Protein AF-A0A9C7UZB5-F1 (afdb_monomer_lite)

Sequence (103 aa):
MSWKDNLIKIEPYVAGEQPDKTDFIKLNANENPYPPAPGVIRAIEQFRGGSLKKYPDANAKPLADALAARFGLERGNVFLGNGSDDVLALCFRAFFNSDKPVI

Structure (mmCIF, N/CA/C/O backbone):
data_AF-A0A9C7UZB5-F1
#
_entry.id   AF-A0A9C7UZB5-F1
#
loop_
_atom_site.group_PDB
_atom_site.id
_atom_site.type_symbol
_atom_site.label_atom_id
_atom_site.label_alt_id
_atom_site.label_comp_id
_atom_site.label_asym_id
_atom_site.label_entity_id
_atom_site.label_seq_id
_atom_site.pdbx_PDB_ins_code
_atom_site.Cartn_x
_atom_site.Cartn_y
_atom_site.Cartn_z
_atom_site.occupancy
_atom_site.B_iso_or_equiv
_atom_site.auth_seq_id
_atom_site.auth_comp_id
_atom_site.auth_asym_id
_atom_site.auth_atom_id
_atom_site.pdbx_PDB_model_num
ATOM 1 N N . MET A 1 1 ? -18.741 -22.927 25.235 1.00 66.38 1 MET A N 1
ATOM 2 C CA . MET A 1 1 ? -18.502 -22.131 24.014 1.00 66.38 1 MET A CA 1
ATOM 3 C C . MET A 1 1 ? -17.254 -22.663 23.342 1.00 66.38 1 MET A C 1
ATOM 5 O O . MET A 1 1 ? -16.274 -22.922 24.033 1.00 66.38 1 MET A O 1
ATOM 9 N N . SER A 1 2 ? -17.312 -22.887 22.036 1.00 87.56 2 SER A N 1
ATOM 10 C CA . SER A 1 2 ? -16.153 -23.196 21.197 1.00 87.56 2 SER A CA 1
ATOM 11 C C . SER A 1 2 ? -15.479 -21.891 20.767 1.00 87.56 2 SER A C 1
ATOM 13 O O . SER A 1 2 ? -16.150 -20.874 20.631 1.00 87.56 2 SER A O 1
ATOM 15 N N . TRP A 1 3 ? -14.174 -21.895 20.482 1.00 86.75 3 TRP A N 1
ATOM 16 C CA . TRP A 1 3 ? -13.485 -20.717 19.923 1.00 86.75 3 TRP A CA 1
ATOM 17 C C . TRP A 1 3 ? -14.113 -20.242 18.600 1.00 86.75 3 TRP A C 1
ATOM 19 O O . TRP A 1 3 ? -14.043 -19.061 18.272 1.00 86.75 3 TRP A O 1
ATOM 29 N N . LYS A 1 4 ? -14.776 -21.153 17.871 1.00 83.12 4 LYS A N 1
ATOM 30 C CA . LYS A 1 4 ? -15.520 -20.851 16.641 1.00 83.12 4 LYS A CA 1
ATOM 31 C C . LYS A 1 4 ? -16.707 -19.915 16.873 1.00 83.12 4 LYS A C 1
ATOM 33 O O . LYS A 1 4 ? -17.082 -19.197 15.953 1.00 83.12 4 LYS A O 1
ATOM 38 N N . ASP A 1 5 ? -17.266 -19.898 18.084 1.00 84.69 5 ASP A N 1
ATOM 39 C CA . ASP A 1 5 ? -18.396 -19.031 18.439 1.00 84.69 5 ASP A CA 1
ATOM 40 C C . ASP A 1 5 ? -17.983 -17.547 18.489 1.00 84.69 5 ASP A C 1
ATOM 42 O O . ASP A 1 5 ? -18.837 -16.676 18.365 1.00 84.69 5 ASP A O 1
ATOM 46 N N . ASN A 1 6 ? -16.676 -17.266 18.602 1.00 80.31 6 ASN A N 1
ATOM 47 C CA . ASN A 1 6 ? -16.102 -15.917 18.611 1.00 80.31 6 ASN A CA 1
ATOM 48 C C . ASN A 1 6 ? -15.649 -15.434 17.222 1.00 80.31 6 ASN A C 1
ATOM 50 O O . ASN A 1 6 ? -15.141 -14.319 17.100 1.00 80.31 6 ASN A O 1
ATOM 54 N N . LEU A 1 7 ? -15.767 -16.264 16.179 1.00 82.88 7 LEU A N 1
ATOM 55 C CA . LEU A 1 7 ? -15.424 -15.844 14.824 1.00 82.88 7 LEU A CA 1
ATOM 56 C C . LEU A 1 7 ? -16.523 -14.951 14.253 1.00 82.88 7 LEU A C 1
ATOM 58 O O . LEU A 1 7 ? -17.715 -15.230 14.399 1.00 82.88 7 LEU A O 1
ATOM 62 N N . ILE A 1 8 ? -16.106 -13.912 13.532 1.00 78.56 8 ILE A N 1
ATOM 63 C CA . ILE A 1 8 ? -17.009 -13.106 12.715 1.00 78.56 8 ILE A CA 1
ATOM 64 C C . ILE A 1 8 ? -17.631 -14.027 11.654 1.00 78.56 8 ILE A C 1
ATOM 66 O O . ILE A 1 8 ? -16.921 -14.646 10.860 1.00 78.56 8 ILE A O 1
ATOM 70 N N . LYS A 1 9 ? -18.962 -14.135 11.660 1.00 84.12 9 LYS A N 1
ATOM 71 C CA . LYS A 1 9 ? -19.727 -14.934 10.695 1.00 84.12 9 LYS A CA 1
ATOM 72 C C . LYS A 1 9 ? -20.029 -14.075 9.471 1.00 84.12 9 LYS A C 1
ATOM 74 O O . LYS A 1 9 ? -21.035 -13.375 9.450 1.00 84.12 9 LYS A O 1
ATOM 79 N N . ILE A 1 10 ? -19.134 -14.108 8.489 1.00 86.69 10 ILE A N 1
ATOM 80 C CA . ILE A 1 10 ? -19.261 -13.376 7.223 1.00 86.69 10 ILE A CA 1
ATOM 81 C C . ILE A 1 10 ? -19.049 -14.312 6.041 1.00 86.69 10 ILE A C 1
ATOM 83 O O . ILE A 1 10 ? -18.348 -15.320 6.151 1.00 86.69 10 ILE A O 1
ATOM 87 N N . GLU A 1 11 ? -19.628 -13.944 4.906 1.00 90.19 11 GLU A N 1
ATOM 88 C CA . GLU A 1 11 ? -19.229 -14.502 3.621 1.00 90.19 11 GLU A CA 1
ATOM 89 C C . GLU A 1 11 ? -17.871 -13.898 3.230 1.00 90.19 11 GLU A C 1
ATOM 91 O O . GLU A 1 11 ? -17.729 -12.670 3.222 1.00 90.19 11 GLU A O 1
ATOM 96 N N . PRO A 1 12 ? -16.840 -14.721 2.967 1.00 90.62 12 PRO A N 1
ATOM 97 C CA . PRO A 1 12 ? -15.544 -14.215 2.541 1.00 90.62 12 PRO A CA 1
ATOM 98 C C . PRO A 1 12 ? -15.621 -13.476 1.206 1.00 90.62 12 PRO A C 1
ATOM 100 O O . PRO A 1 12 ? -16.431 -13.804 0.339 1.00 90.62 12 PRO A O 1
ATOM 103 N N . TYR A 1 13 ? -14.707 -12.525 1.015 1.00 92.12 13 TYR A N 1
ATOM 104 C CA . TYR A 1 13 ? -14.507 -11.890 -0.281 1.00 92.12 13 TYR A CA 1
ATOM 105 C C . TYR A 1 13 ? -14.176 -12.933 -1.361 1.00 92.12 13 TYR A C 1
ATOM 107 O O . TYR A 1 13 ? -13.305 -13.786 -1.170 1.00 92.12 13 TYR A O 1
ATOM 115 N N . VAL A 1 14 ? -14.848 -12.824 -2.507 1.00 93.88 14 VAL A N 1
ATOM 116 C CA . VAL A 1 14 ? -14.580 -13.622 -3.706 1.00 93.88 14 VAL A CA 1
ATOM 117 C C . VAL A 1 14 ? -13.860 -12.735 -4.716 1.00 93.88 14 VAL A C 1
ATOM 119 O O . VAL A 1 14 ? -14.422 -11.756 -5.206 1.00 93.88 14 VAL A O 1
ATOM 122 N N . ALA A 1 15 ? -12.605 -13.072 -5.017 1.00 93.00 15 ALA A N 1
ATOM 123 C CA . ALA A 1 15 ? -11.830 -12.369 -6.032 1.00 93.00 15 ALA A CA 1
ATOM 124 C C . ALA A 1 15 ? -12.443 -12.552 -7.430 1.00 93.00 15 ALA A C 1
ATOM 126 O O . ALA A 1 15 ? -13.033 -13.591 -7.732 1.00 93.00 15 ALA A O 1
ATOM 127 N N . GLY A 1 16 ? -12.270 -11.550 -8.294 1.00 90.69 16 GLY A N 1
ATOM 128 C CA . GLY A 1 16 ? -12.628 -11.671 -9.708 1.00 90.69 16 GLY A CA 1
ATOM 129 C C . GLY A 1 16 ? -11.801 -12.747 -10.421 1.00 90.69 16 GLY A C 1
ATOM 130 O O . GLY A 1 16 ? -10.696 -13.081 -9.992 1.00 90.69 16 GLY A O 1
ATOM 131 N N . GLU A 1 17 ? -12.327 -13.272 -11.528 1.00 89.62 17 GLU A N 1
ATOM 132 C CA . GLU A 1 17 ? -11.655 -14.297 -12.335 1.00 89.62 17 GLU A CA 1
ATOM 133 C C . GLU A 1 17 ? -10.259 -13.838 -12.791 1.00 89.62 17 GLU A C 1
ATOM 135 O O . GLU A 1 17 ? -10.091 -12.721 -13.282 1.00 89.62 17 GLU A O 1
ATOM 140 N N . GLN A 1 18 ? -9.260 -14.712 -12.652 1.00 88.50 18 GLN A N 1
ATOM 141 C CA . GLN A 1 18 ? -7.899 -14.520 -13.154 1.00 88.50 18 GLN A CA 1
ATOM 142 C C . GLN A 1 18 ? -7.513 -15.752 -13.986 1.00 88.50 18 GLN A C 1
ATOM 144 O O . GLN A 1 18 ? -7.371 -16.835 -13.414 1.00 88.50 18 GLN A O 1
ATOM 149 N N . PRO A 1 19 ? -7.373 -15.628 -15.319 1.00 86.31 19 PRO A N 1
ATOM 150 C CA . PRO A 1 19 ? -6.968 -16.746 -16.163 1.00 86.31 19 PRO A CA 1
ATOM 151 C C . PRO A 1 19 ? -5.570 -17.262 -15.798 1.00 86.31 19 PRO A C 1
ATOM 153 O O . PRO A 1 19 ? -4.628 -16.479 -15.705 1.00 86.31 19 PRO A O 1
ATOM 156 N N . ASP A 1 20 ? -5.407 -18.582 -15.685 1.00 86.94 20 ASP A N 1
ATOM 157 C CA . ASP A 1 20 ? -4.094 -19.237 -15.533 1.00 86.94 20 ASP A CA 1
ATOM 158 C C . ASP A 1 20 ? -3.407 -19.425 -16.900 1.00 86.94 20 ASP A C 1
ATOM 160 O O . ASP A 1 20 ? -3.105 -20.528 -17.357 1.00 86.94 20 ASP A O 1
ATOM 164 N N . LYS A 1 21 ? -3.283 -18.325 -17.643 1.00 90.44 21 LYS A N 1
ATOM 165 C CA . LYS A 1 21 ? -2.629 -18.247 -18.957 1.00 90.44 21 LYS A CA 1
ATOM 166 C C . LYS A 1 21 ? -1.851 -16.947 -19.015 1.00 90.44 21 LYS A C 1
ATOM 168 O O . LYS A 1 21 ? -2.218 -15.998 -18.349 1.00 90.44 21 LYS A O 1
ATOM 173 N N . THR A 1 22 ? -0.803 -16.871 -19.822 1.00 85.69 22 THR A N 1
ATOM 174 C CA . THR A 1 22 ? 0.001 -15.643 -19.962 1.00 85.69 22 THR A CA 1
ATOM 175 C C . THR A 1 22 ? -0.263 -14.894 -21.266 1.00 85.69 22 THR A C 1
ATOM 177 O O . THR A 1 22 ? 0.093 -13.726 -21.379 1.00 85.69 22 THR A O 1
ATOM 180 N N . ASP A 1 23 ? -0.916 -15.540 -22.233 1.00 90.56 23 ASP A N 1
ATOM 181 C CA . ASP A 1 23 ? -1.227 -14.972 -23.547 1.00 90.56 23 ASP A CA 1
ATOM 182 C C . ASP A 1 23 ? -2.615 -14.312 -23.557 1.00 90.56 23 ASP A C 1
ATOM 184 O O . ASP A 1 23 ? -3.578 -14.828 -24.126 1.00 90.56 23 ASP A O 1
ATOM 188 N N . PHE A 1 24 ? -2.751 -13.205 -22.823 1.00 91.56 24 PHE A N 1
ATOM 189 C CA . PHE A 1 24 ? -3.958 -12.379 -22.831 1.00 91.56 24 PHE A CA 1
ATOM 190 C C . PHE A 1 24 ? -3.659 -10.929 -22.434 1.00 91.56 24 PHE A C 1
ATOM 192 O O . PHE A 1 24 ? -2.681 -10.635 -21.748 1.00 91.56 24 PHE A O 1
ATOM 199 N N . ILE A 1 25 ? -4.533 -10.006 -22.842 1.00 93.56 25 ILE A N 1
ATOM 200 C CA . ILE A 1 25 ? -4.468 -8.607 -22.408 1.00 93.56 25 ILE A CA 1
ATOM 201 C C . ILE A 1 25 ? -5.206 -8.487 -21.069 1.00 93.56 25 ILE A C 1
ATOM 203 O O . ILE A 1 25 ? -6.434 -8.575 -21.015 1.00 93.56 25 ILE A O 1
ATOM 207 N N . LYS A 1 26 ? -4.459 -8.292 -19.980 1.00 93.25 26 LYS A N 1
ATOM 208 C CA . LYS A 1 26 ? -5.011 -8.170 -18.625 1.00 93.25 26 LYS A CA 1
ATOM 209 C C . LYS A 1 26 ? -5.528 -6.754 -18.356 1.00 93.25 26 LYS A C 1
ATOM 211 O O . LYS A 1 26 ? -4.752 -5.806 -18.365 1.00 93.25 26 LYS A O 1
ATOM 216 N N . LEU A 1 27 ? -6.831 -6.623 -18.083 1.00 94.06 27 LEU A N 1
ATOM 217 C CA . LEU A 1 27 ? -7.513 -5.333 -17.850 1.00 94.06 27 LEU A CA 1
ATOM 218 C C . LEU A 1 27 ? -8.508 -5.361 -16.669 1.00 94.06 27 LEU A C 1
ATOM 220 O O . LEU A 1 27 ? -9.352 -4.480 -16.554 1.00 94.06 27 LEU A O 1
ATOM 224 N N . ASN A 1 28 ? -8.452 -6.375 -15.801 1.00 92.94 28 ASN A N 1
ATOM 225 C CA . ASN A 1 28 ? -9.489 -6.648 -14.793 1.00 92.94 28 ASN A CA 1
ATOM 226 C C . ASN A 1 28 ? -9.129 -6.250 -13.347 1.00 92.94 28 ASN A C 1
ATOM 228 O O . ASN A 1 28 ? -10.002 -6.273 -12.487 1.00 92.94 28 ASN A O 1
ATOM 232 N N . ALA A 1 29 ? -7.868 -5.909 -13.065 1.00 93.06 29 ALA A N 1
ATOM 233 C CA . ALA A 1 29 ? -7.379 -5.621 -11.708 1.00 93.06 29 ALA A CA 1
ATOM 234 C C . ALA A 1 29 ? -6.916 -4.163 -11.508 1.00 93.06 29 ALA A C 1
ATOM 236 O O . ALA A 1 29 ? -6.292 -3.854 -10.498 1.00 93.06 29 ALA A O 1
ATOM 237 N N . ASN A 1 30 ? -7.205 -3.268 -12.464 1.00 95.81 30 ASN A N 1
ATOM 238 C CA . ASN A 1 30 ? -6.808 -1.849 -12.437 1.00 95.81 30 ASN A CA 1
ATOM 239 C C . ASN A 1 30 ? -5.294 -1.607 -12.262 1.00 95.81 30 ASN A C 1
ATOM 241 O O . ASN A 1 30 ? -4.873 -0.571 -11.746 1.00 95.81 30 ASN A O 1
ATOM 245 N N . GLU A 1 31 ? -4.463 -2.560 -12.681 1.00 95.94 31 GLU A N 1
ATOM 246 C CA . GLU A 1 31 ? -3.009 -2.424 -12.641 1.00 95.94 31 GLU A CA 1
ATOM 247 C C . GLU A 1 31 ? -2.527 -1.377 -13.650 1.00 95.94 31 GLU A C 1
ATOM 249 O O . GLU A 1 31 ? -3.129 -1.160 -14.704 1.00 95.94 31 GLU A O 1
ATOM 254 N N . ASN A 1 32 ? -1.411 -0.722 -13.332 1.00 97.00 32 ASN A N 1
ATOM 255 C CA . ASN A 1 32 ? -0.800 0.227 -14.251 1.00 97.00 32 ASN A CA 1
ATOM 256 C C . ASN A 1 32 ? -0.107 -0.531 -15.404 1.00 97.00 32 ASN A C 1
ATOM 258 O O . ASN A 1 32 ? 0.689 -1.428 -15.120 1.00 97.00 32 ASN A O 1
ATOM 262 N N . PRO A 1 33 ? -0.352 -0.179 -16.683 1.00 96.69 33 PRO A N 1
ATOM 263 C CA . PRO A 1 33 ? 0.286 -0.854 -17.816 1.00 96.69 33 PRO A CA 1
ATOM 264 C C . PRO A 1 33 ? 1.770 -0.489 -17.987 1.00 96.69 33 PRO A C 1
ATOM 266 O O . PRO A 1 33 ? 2.488 -1.157 -18.730 1.00 96.69 33 PRO A O 1
ATOM 269 N N . TYR A 1 34 ? 2.238 0.584 -17.345 1.00 97.38 34 TYR A N 1
ATOM 270 C CA . TYR A 1 34 ? 3.620 1.042 -17.414 1.00 97.38 34 TYR A CA 1
ATOM 271 C C . TYR A 1 34 ? 4.469 0.446 -16.285 1.00 97.38 34 TYR A C 1
ATOM 273 O O . TYR A 1 34 ? 3.963 0.184 -15.190 1.00 97.38 34 TYR A O 1
ATOM 281 N N . PRO A 1 35 ? 5.787 0.285 -16.505 1.00 96.94 35 PRO A N 1
ATOM 282 C CA . PRO A 1 35 ? 6.691 -0.116 -15.438 1.00 96.94 35 PRO A CA 1
ATOM 283 C C . PRO A 1 35 ? 6.726 0.930 -14.307 1.00 96.94 35 PRO A C 1
ATOM 285 O O . PRO A 1 35 ? 6.430 2.110 -14.535 1.00 96.94 35 PRO A O 1
ATOM 288 N N . PRO A 1 36 ? 7.150 0.537 -13.091 1.00 97.44 36 PRO A N 1
ATOM 289 C CA . PRO A 1 36 ? 7.388 1.477 -12.002 1.00 97.44 36 PRO A CA 1
ATOM 290 C C . PRO A 1 36 ? 8.354 2.596 -12.407 1.00 97.44 36 PRO A C 1
ATOM 292 O O . PRO A 1 36 ? 9.198 2.433 -13.291 1.00 97.44 36 PRO A O 1
ATOM 295 N N . ALA A 1 37 ? 8.286 3.728 -11.704 1.00 97.81 37 ALA A N 1
ATOM 296 C CA . ALA A 1 37 ? 9.200 4.838 -11.949 1.00 97.81 37 ALA A CA 1
ATOM 297 C C . ALA A 1 37 ? 10.676 4.372 -11.877 1.00 97.81 37 ALA A C 1
ATOM 299 O O . ALA A 1 37 ? 11.022 3.613 -10.968 1.00 97.81 37 ALA A O 1
ATOM 300 N N . PRO A 1 38 ? 11.586 4.871 -12.740 1.00 97.94 38 PRO A N 1
ATOM 301 C CA . PRO A 1 38 ? 12.980 4.409 -12.779 1.00 97.94 38 PRO A CA 1
ATOM 302 C C . PRO A 1 38 ? 13.721 4.483 -11.434 1.00 97.94 38 PRO A C 1
ATOM 304 O O . PRO A 1 38 ? 14.627 3.697 -11.175 1.00 97.94 38 PRO A O 1
ATOM 307 N N . GLY A 1 39 ? 13.345 5.425 -10.559 1.00 97.94 39 GLY A N 1
ATOM 308 C CA . GLY A 1 39 ? 13.896 5.526 -9.204 1.00 97.94 39 GLY A CA 1
ATOM 309 C C . GLY A 1 39 ? 13.531 4.350 -8.292 1.00 97.94 39 GLY A C 1
ATOM 310 O O . GLY A 1 39 ? 14.348 3.971 -7.461 1.00 97.94 39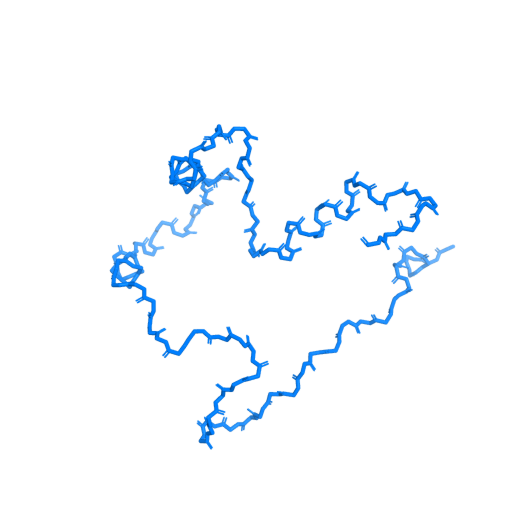 GLY A O 1
ATOM 311 N N . VAL A 1 40 ? 12.352 3.748 -8.477 1.00 97.44 40 VAL A N 1
ATOM 312 C CA . VAL A 1 40 ? 11.912 2.555 -7.736 1.00 97.44 40 VAL A CA 1
ATOM 313 C C . VAL A 1 40 ? 12.748 1.349 -8.147 1.00 97.44 40 VAL A C 1
ATOM 315 O O . VAL A 1 40 ? 13.274 0.658 -7.281 1.00 97.44 40 VAL A O 1
ATOM 318 N N . ILE A 1 41 ? 12.942 1.149 -9.456 1.00 97.44 41 ILE A N 1
ATOM 319 C CA . ILE A 1 41 ? 13.778 0.062 -9.986 1.00 97.44 41 ILE A CA 1
ATOM 320 C C . ILE A 1 41 ? 15.200 0.160 -9.426 1.00 97.44 41 ILE A C 1
ATOM 322 O O . ILE A 1 41 ? 15.685 -0.792 -8.820 1.00 97.44 41 ILE A O 1
ATOM 326 N N . ARG A 1 42 ? 15.821 1.347 -9.495 1.00 97.81 42 ARG A N 1
ATOM 327 C CA . ARG A 1 42 ? 17.158 1.568 -8.919 1.00 97.81 42 ARG A CA 1
ATOM 328 C C . ARG A 1 42 ? 17.215 1.293 -7.416 1.00 97.81 42 ARG A C 1
ATOM 330 O O . ARG A 1 42 ? 18.191 0.718 -6.950 1.00 97.81 42 ARG A O 1
ATOM 337 N N . ALA A 1 43 ? 16.201 1.702 -6.651 1.00 95.94 43 ALA A N 1
ATOM 338 C CA . ALA A 1 43 ? 16.166 1.467 -5.207 1.00 95.94 43 ALA A CA 1
ATOM 339 C C . ALA A 1 43 ? 16.094 -0.030 -4.866 1.00 95.94 43 ALA A C 1
ATOM 341 O O . ALA A 1 43 ? 16.742 -0.466 -3.915 1.00 95.94 43 ALA A O 1
ATOM 342 N N . ILE A 1 44 ? 15.347 -0.810 -5.655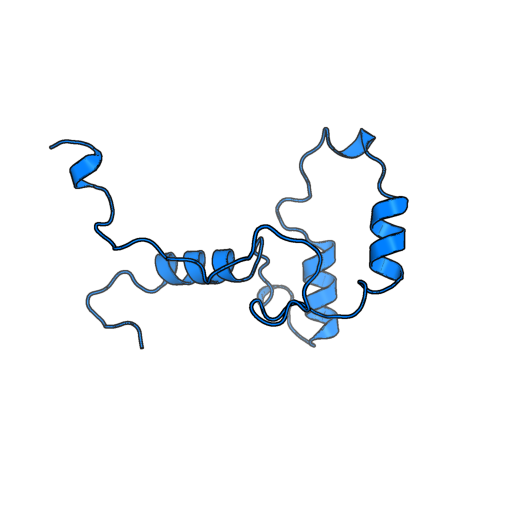 1.00 95.88 44 ILE A N 1
ATOM 343 C CA . ILE A 1 44 ? 15.265 -2.269 -5.524 1.00 95.88 44 ILE A CA 1
ATOM 344 C C . ILE A 1 44 ? 16.609 -2.914 -5.887 1.00 95.88 44 ILE A C 1
ATOM 346 O O . ILE A 1 44 ? 17.122 -3.720 -5.117 1.00 95.88 44 ILE A O 1
ATOM 350 N N . GLU A 1 45 ? 17.220 -2.534 -7.011 1.00 95.88 45 GLU A N 1
ATOM 351 C CA . GLU A 1 45 ? 18.507 -3.088 -7.465 1.00 95.88 45 GLU A CA 1
ATOM 352 C C . GLU A 1 45 ? 19.663 -2.784 -6.503 1.00 95.88 45 GLU A C 1
ATOM 354 O O . GLU A 1 45 ? 20.552 -3.608 -6.295 1.00 95.88 45 GLU A O 1
ATOM 359 N N . GLN A 1 46 ? 19.654 -1.601 -5.886 1.00 95.94 46 GLN A N 1
ATOM 360 C CA . GLN A 1 46 ? 20.670 -1.177 -4.919 1.00 95.94 46 GLN A CA 1
ATOM 361 C C . GLN A 1 46 ? 20.407 -1.704 -3.501 1.00 95.94 46 GLN A C 1
ATOM 363 O O . GLN A 1 46 ? 21.214 -1.475 -2.590 1.00 95.94 46 GLN A O 1
ATOM 368 N N . PHE A 1 47 ? 19.286 -2.395 -3.283 1.00 94.12 47 PHE A N 1
ATOM 369 C CA . PHE A 1 47 ? 18.906 -2.869 -1.965 1.00 94.12 47 PHE A CA 1
ATOM 370 C C . PHE A 1 47 ? 19.889 -3.931 -1.451 1.00 94.12 47 PHE A C 1
ATOM 372 O O . PHE A 1 47 ? 20.093 -4.996 -2.034 1.00 94.12 47 PHE A O 1
ATOM 379 N N . ARG A 1 48 ? 20.509 -3.657 -0.300 1.00 90.19 48 ARG A N 1
ATOM 380 C CA . ARG A 1 48 ? 21.517 -4.542 0.295 1.00 90.19 48 ARG A CA 1
ATOM 381 C C . ARG A 1 48 ? 20.843 -5.649 1.100 1.00 90.19 48 ARG A C 1
ATOM 383 O O . ARG A 1 48 ? 20.613 -5.464 2.288 1.00 90.19 48 ARG A O 1
ATOM 390 N N . GLY A 1 49 ? 20.630 -6.822 0.502 1.00 91.00 49 GLY A N 1
ATOM 391 C CA . GLY A 1 49 ? 19.941 -7.955 1.146 1.00 91.00 49 GLY A CA 1
ATOM 392 C C . GLY A 1 49 ? 20.446 -8.342 2.549 1.00 91.00 49 GLY A C 1
ATOM 393 O O . GLY A 1 49 ? 19.666 -8.778 3.388 1.00 91.00 49 GLY A O 1
ATOM 394 N N . GLY A 1 50 ? 21.722 -8.095 2.877 1.00 93.44 50 GLY A N 1
ATOM 395 C CA . GLY A 1 50 ? 22.262 -8.309 4.229 1.00 93.44 50 GLY A CA 1
ATOM 396 C C . GLY A 1 50 ? 21.617 -7.461 5.343 1.00 93.44 50 GLY A C 1
ATOM 397 O O . GLY A 1 50 ? 21.833 -7.757 6.522 1.00 93.44 50 GLY A O 1
ATOM 398 N N . SER A 1 51 ? 20.846 -6.418 5.009 1.00 90.88 51 SER A N 1
ATOM 399 C CA . SER A 1 51 ? 20.060 -5.623 5.962 1.00 90.88 51 SER A CA 1
ATOM 400 C C . SER A 1 51 ? 18.755 -6.304 6.390 1.00 90.88 51 SER A C 1
ATOM 402 O O . SER A 1 51 ? 18.263 -5.982 7.467 1.00 90.88 51 SER A O 1
ATOM 404 N N . LEU A 1 52 ? 18.248 -7.286 5.628 1.00 95.75 52 LEU A N 1
ATOM 405 C CA . LEU A 1 52 ? 16.968 -7.973 5.881 1.00 95.75 52 LEU A CA 1
ATOM 406 C C . LEU A 1 52 ? 16.916 -8.735 7.210 1.00 95.75 52 LEU A C 1
ATOM 408 O O . LEU A 1 52 ? 15.842 -9.059 7.697 1.00 95.75 52 LEU A O 1
ATOM 412 N N . LYS A 1 53 ? 18.071 -8.990 7.833 1.00 96.00 53 LYS A N 1
ATOM 413 C CA . LYS A 1 53 ? 18.152 -9.545 9.194 1.00 96.00 53 LYS A CA 1
ATOM 414 C C . LYS A 1 53 ? 17.669 -8.581 10.285 1.00 96.00 53 LYS A C 1
ATOM 416 O O . LYS A 1 53 ? 17.627 -8.960 11.450 1.00 96.00 53 LYS A O 1
ATOM 421 N N . LYS A 1 54 ? 17.401 -7.319 9.940 1.00 94.06 54 LYS A N 1
ATOM 422 C CA . LYS A 1 54 ? 16.891 -6.294 10.850 1.00 94.06 54 LYS A CA 1
ATOM 423 C C . LYS A 1 54 ? 15.451 -5.963 10.482 1.00 94.06 54 LYS A C 1
ATOM 425 O O . LYS A 1 54 ? 15.121 -5.879 9.303 1.00 94.06 54 LYS A O 1
ATOM 430 N N . TYR A 1 55 ? 14.631 -5.702 11.497 1.00 95.06 55 TYR A N 1
ATOM 431 C CA . TYR A 1 55 ? 13.324 -5.091 11.283 1.00 95.06 55 TYR A CA 1
ATOM 432 C C . TYR A 1 55 ? 13.470 -3.716 10.609 1.00 95.06 55 TYR A C 1
ATOM 434 O O . TYR A 1 55 ? 14.466 -3.021 10.854 1.00 95.06 55 TYR A O 1
ATOM 442 N N . PRO A 1 56 ? 12.498 -3.314 9.770 1.00 92.44 56 PRO A N 1
ATOM 443 C CA . PRO A 1 56 ? 12.438 -1.954 9.253 1.00 92.44 56 PRO A CA 1
ATOM 444 C C . PRO A 1 56 ? 12.146 -0.958 10.385 1.00 92.44 56 PRO A C 1
ATOM 446 O O . PRO A 1 56 ? 11.817 -1.339 11.510 1.00 92.44 56 PRO A O 1
ATOM 449 N N . ASP A 1 57 ? 12.242 0.337 10.082 1.00 93.06 57 ASP A N 1
ATOM 450 C CA . ASP A 1 57 ? 11.693 1.368 10.964 1.00 93.06 57 ASP A CA 1
ATOM 451 C C . ASP A 1 57 ? 10.189 1.122 11.153 1.00 93.06 57 ASP A C 1
ATOM 453 O O . ASP A 1 57 ? 9.425 1.180 10.189 1.00 93.06 57 ASP A O 1
ATOM 457 N N . ALA A 1 58 ? 9.778 0.871 12.397 1.00 91.50 58 ALA A N 1
ATOM 458 C CA . ALA A 1 58 ? 8.398 0.564 12.760 1.00 91.50 58 ALA A CA 1
ATOM 459 C C . ALA A 1 58 ? 7.403 1.668 12.363 1.00 91.50 58 ALA A C 1
ATOM 461 O O . ALA A 1 58 ? 6.225 1.384 12.173 1.00 91.50 58 ALA A O 1
ATOM 462 N N . ASN A 1 59 ? 7.869 2.912 12.215 1.00 89.88 59 ASN A N 1
ATOM 463 C CA . ASN A 1 59 ? 7.033 4.050 11.834 1.00 89.88 59 ASN A CA 1
ATOM 464 C C . ASN A 1 59 ? 7.204 4.469 10.368 1.00 89.88 59 ASN A C 1
ATOM 466 O O . ASN A 1 59 ? 6.582 5.449 9.951 1.00 89.88 59 ASN A O 1
ATOM 470 N N . ALA A 1 60 ? 8.087 3.793 9.617 1.00 95.12 60 ALA A N 1
ATOM 471 C CA . ALA A 1 60 ? 8.464 4.135 8.245 1.00 95.12 60 ALA A CA 1
ATOM 472 C C . ALA A 1 60 ? 8.651 5.656 8.046 1.00 95.12 60 ALA A C 1
ATOM 474 O O . ALA A 1 60 ? 8.174 6.257 7.077 1.00 95.12 60 ALA A O 1
ATOM 475 N N . LYS A 1 61 ? 9.348 6.293 9.000 1.00 95.81 61 LYS A N 1
ATOM 476 C CA . LYS A 1 61 ? 9.433 7.751 9.134 1.00 95.81 61 LYS A CA 1
ATOM 477 C C . LYS A 1 61 ? 9.884 8.455 7.850 1.00 95.81 61 LYS A C 1
ATOM 479 O O . LYS A 1 61 ? 9.235 9.437 7.496 1.00 95.81 61 LYS A O 1
ATOM 484 N N . PRO A 1 62 ? 10.898 7.967 7.102 1.00 96.12 62 PRO A N 1
ATOM 485 C CA . PRO A 1 62 ? 11.321 8.628 5.868 1.00 96.12 62 PRO A CA 1
ATOM 486 C C . PRO A 1 62 ? 10.204 8.753 4.822 1.00 96.12 62 PRO A C 1
ATOM 488 O O . PRO A 1 62 ? 10.092 9.788 4.170 1.00 96.12 62 PRO A O 1
ATOM 491 N N . LEU A 1 63 ? 9.358 7.726 4.676 1.00 97.12 63 LEU A N 1
ATOM 492 C CA . LEU A 1 63 ? 8.246 7.745 3.724 1.00 97.12 63 LEU A CA 1
ATOM 493 C C . LEU A 1 63 ? 7.140 8.697 4.190 1.00 97.12 63 LEU A C 1
ATOM 495 O O . LEU A 1 63 ? 6.635 9.492 3.401 1.00 97.12 63 LEU A O 1
ATOM 499 N N . ALA A 1 64 ? 6.788 8.645 5.473 1.00 97.38 64 ALA A N 1
ATOM 500 C CA . ALA A 1 64 ? 5.738 9.495 6.016 1.00 97.38 64 ALA A CA 1
ATOM 501 C C . ALA A 1 64 ? 6.113 10.988 5.985 1.00 97.38 64 ALA A C 1
ATOM 503 O O . ALA A 1 64 ? 5.279 11.814 5.619 1.00 97.38 64 ALA A O 1
ATOM 504 N N . ASP A 1 65 ? 7.368 11.328 6.297 1.00 97.88 65 ASP A N 1
ATOM 505 C CA . ASP A 1 65 ? 7.881 12.701 6.212 1.00 97.88 65 ASP A CA 1
ATOM 506 C C . ASP A 1 65 ? 7.844 13.207 4.751 1.00 97.88 65 ASP A C 1
ATOM 508 O O . ASP A 1 65 ? 7.406 14.328 4.485 1.00 97.88 65 ASP A O 1
ATOM 512 N N . ALA A 1 66 ? 8.232 12.364 3.783 1.00 98.00 66 ALA A N 1
ATOM 513 C CA . ALA A 1 66 ? 8.200 12.709 2.360 1.00 98.00 66 ALA A CA 1
ATOM 514 C C . ALA A 1 66 ? 6.772 12.913 1.821 1.00 98.00 66 ALA A C 1
ATOM 516 O O . ALA A 1 66 ? 6.535 13.830 1.032 1.00 98.00 66 ALA A O 1
ATOM 517 N N . LEU A 1 67 ? 5.814 12.084 2.246 1.00 98.12 67 LEU A N 1
ATOM 518 C CA . LEU A 1 67 ? 4.405 12.227 1.868 1.00 98.12 67 LEU A CA 1
ATOM 519 C C . LEU A 1 67 ? 3.787 13.489 2.474 1.00 98.12 67 LEU A C 1
ATOM 521 O O . LEU A 1 67 ? 3.116 14.228 1.755 1.00 98.12 67 LEU A O 1
ATOM 525 N N . ALA A 1 68 ? 4.060 13.775 3.751 1.00 98.44 68 ALA A N 1
ATOM 526 C CA . ALA A 1 68 ? 3.602 14.996 4.409 1.00 98.44 68 ALA A CA 1
ATOM 527 C C . ALA A 1 68 ? 4.065 16.243 3.638 1.00 98.44 68 ALA A C 1
ATOM 529 O O . ALA A 1 68 ? 3.246 17.078 3.258 1.00 98.44 68 ALA A O 1
ATOM 530 N N . ALA A 1 69 ? 5.356 16.311 3.296 1.00 98.56 69 ALA A N 1
ATOM 531 C CA . ALA A 1 69 ? 5.909 17.406 2.503 1.00 98.56 69 ALA A CA 1
ATOM 532 C C . ALA A 1 69 ? 5.291 17.493 1.096 1.00 98.56 69 ALA A C 1
ATOM 534 O O . ALA A 1 69 ? 4.943 18.581 0.642 1.00 98.56 69 ALA A O 1
ATOM 535 N N . ARG A 1 70 ? 5.122 16.355 0.406 1.00 98.25 70 ARG A N 1
ATOM 536 C CA . ARG A 1 70 ? 4.555 16.311 -0.951 1.00 98.25 70 ARG A CA 1
ATOM 537 C C . ARG A 1 70 ? 3.126 16.848 -1.014 1.00 98.25 70 ARG A C 1
ATOM 539 O O . ARG A 1 70 ? 2.772 17.470 -2.012 1.00 98.25 70 ARG A O 1
ATOM 546 N N . PHE A 1 71 ? 2.319 16.571 0.004 1.00 98.19 71 PHE A N 1
ATOM 547 C CA . PHE A 1 71 ? 0.907 16.951 0.043 1.00 98.19 71 PHE A CA 1
ATOM 548 C C . PHE A 1 71 ? 0.626 18.201 0.889 1.00 98.19 71 PHE A C 1
ATOM 550 O O . PHE A 1 71 ? -0.530 18.598 0.995 1.00 98.19 71 PHE A O 1
ATOM 557 N N . GLY A 1 72 ? 1.652 18.839 1.467 1.00 98.19 72 GLY A N 1
ATOM 558 C CA . GLY A 1 72 ? 1.485 20.025 2.314 1.00 98.19 72 GLY A CA 1
ATOM 559 C C . GLY A 1 72 ? 0.744 19.740 3.626 1.00 98.19 72 GLY A C 1
ATOM 560 O O . GLY A 1 72 ? -0.020 20.579 4.089 1.00 98.19 72 GLY A O 1
ATOM 561 N N . LEU A 1 73 ? 0.940 18.549 4.196 1.00 98.31 73 LEU A N 1
ATOM 562 C CA . LEU A 1 73 ? 0.301 18.095 5.432 1.00 98.31 73 LEU A CA 1
ATOM 563 C C . LEU A 1 73 ? 1.267 18.168 6.616 1.00 98.31 73 LEU A C 1
ATOM 565 O O . LEU A 1 73 ? 2.487 18.093 6.453 1.00 98.31 73 LEU A O 1
ATOM 569 N N . GLU A 1 74 ? 0.724 18.221 7.831 1.00 97.81 74 GLU A N 1
ATOM 570 C CA . GLU A 1 74 ? 1.528 17.989 9.026 1.00 97.81 74 GLU A CA 1
ATOM 571 C C . GLU A 1 74 ? 1.866 16.503 9.154 1.00 97.81 74 GLU A C 1
ATOM 573 O O . GLU A 1 74 ? 1.084 15.619 8.789 1.00 97.81 74 GLU A O 1
ATOM 578 N N . ARG A 1 75 ? 3.023 16.197 9.749 1.00 95.81 75 ARG A N 1
ATOM 579 C CA . ARG A 1 75 ? 3.448 14.805 9.950 1.00 95.81 75 ARG A CA 1
ATOM 580 C C . ARG A 1 75 ? 2.424 13.987 10.746 1.00 95.81 75 ARG A C 1
ATOM 582 O O . ARG A 1 75 ? 2.287 12.790 10.493 1.00 95.81 75 ARG A O 1
ATOM 589 N N . GLY A 1 76 ? 1.703 14.622 11.672 1.00 96.50 76 GLY A N 1
ATOM 590 C CA . GLY A 1 76 ? 0.640 13.997 12.463 1.00 96.50 76 GLY A CA 1
ATOM 591 C C . GLY A 1 76 ? -0.583 13.561 11.648 1.00 96.50 76 GLY A C 1
ATOM 592 O O . GLY A 1 76 ? -1.349 12.730 12.122 1.00 96.50 76 GLY A O 1
ATOM 593 N N . ASN A 1 77 ? -0.750 14.056 10.416 1.00 96.81 77 ASN A N 1
ATOM 594 C CA . ASN A 1 77 ? -1.840 13.655 9.523 1.00 96.81 77 ASN A CA 1
ATOM 595 C C . ASN A 1 77 ? -1.482 12.466 8.616 1.00 96.81 77 ASN A C 1
ATOM 597 O O . ASN A 1 77 ? -2.313 12.052 7.812 1.00 96.81 77 ASN A O 1
ATOM 601 N N . VAL A 1 78 ? -0.263 11.921 8.710 1.00 96.44 78 VAL A N 1
ATOM 602 C CA . VAL A 1 78 ? 0.199 10.831 7.840 1.00 96.44 78 VAL A CA 1
ATOM 603 C C . VAL A 1 78 ? 0.373 9.539 8.630 1.00 96.44 78 VAL A C 1
ATOM 605 O O . VAL A 1 78 ? 1.210 9.436 9.532 1.00 96.44 78 VAL A O 1
ATOM 608 N N . PHE A 1 79 ? -0.383 8.525 8.223 1.00 93.19 79 PHE A N 1
ATOM 609 C CA . PHE A 1 79 ? -0.284 7.147 8.689 1.00 93.19 79 PHE A CA 1
ATOM 610 C C . PHE A 1 79 ? -0.040 6.218 7.493 1.00 93.19 79 PHE A C 1
ATOM 612 O O . PHE A 1 79 ? -0.539 6.474 6.398 1.00 93.19 79 PHE A O 1
ATOM 619 N N . LEU A 1 80 ? 0.745 5.157 7.692 1.00 95.31 80 LEU A N 1
ATOM 620 C CA . LEU A 1 80 ? 1.130 4.209 6.645 1.00 95.31 80 LEU A CA 1
ATOM 621 C C . LEU A 1 80 ? 0.574 2.820 6.968 1.00 9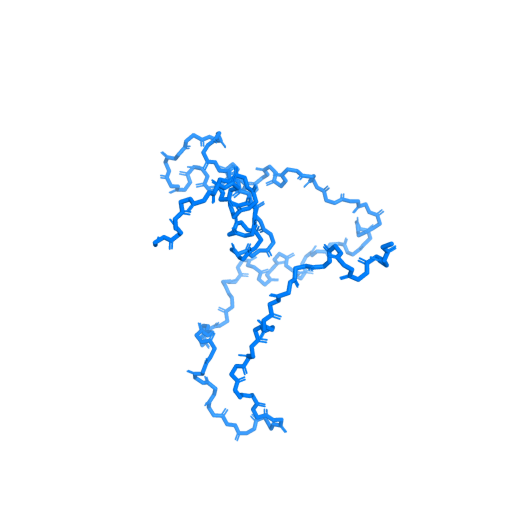5.31 80 LEU A C 1
ATOM 623 O O . LEU A 1 80 ? 0.794 2.316 8.066 1.00 95.31 80 LEU A O 1
ATOM 627 N N . GLY A 1 81 ? -0.103 2.204 5.999 1.00 94.69 81 GLY A N 1
ATOM 628 C CA . GLY A 1 81 ? -0.497 0.792 6.022 1.00 94.69 81 GLY A CA 1
ATOM 629 C C . GLY A 1 81 ? 0.228 -0.004 4.936 1.00 94.69 81 GLY A C 1
ATOM 630 O O . GLY A 1 81 ? 0.764 0.580 3.988 1.00 94.69 81 GLY A O 1
ATOM 631 N N . ASN A 1 82 ? 0.243 -1.333 5.051 1.00 95.50 82 ASN A N 1
ATOM 632 C CA . ASN A 1 82 ? 0.752 -2.209 3.998 1.00 95.50 82 ASN A CA 1
ATOM 633 C C . ASN A 1 82 ? -0.336 -2.418 2.929 1.00 95.50 82 ASN A C 1
ATOM 635 O O . ASN A 1 82 ? -0.986 -3.455 2.853 1.00 95.50 82 ASN A O 1
ATOM 639 N N . GLY A 1 83 ? -0.548 -1.378 2.123 1.00 95.25 83 GLY A N 1
ATOM 640 C CA . GLY A 1 83 ? -1.721 -1.250 1.258 1.00 95.25 83 GLY A CA 1
ATOM 641 C C . GLY A 1 83 ? -2.857 -0.492 1.951 1.00 95.25 83 GLY A C 1
ATOM 642 O O . GLY A 1 83 ? -2.892 -0.360 3.175 1.00 95.25 83 GLY A O 1
ATOM 643 N N . SER A 1 84 ? -3.781 0.063 1.165 1.00 96.25 84 SER A N 1
ATOM 644 C CA . SER A 1 84 ? -4.907 0.840 1.703 1.00 96.25 84 SER A CA 1
ATOM 645 C C . SER A 1 84 ? -5.907 -0.017 2.476 1.00 96.25 84 SER A C 1
ATOM 647 O O . SER A 1 84 ? -6.532 0.494 3.401 1.00 96.25 84 SER A O 1
ATOM 649 N N . ASP A 1 85 ? -6.026 -1.305 2.154 1.00 96.06 85 ASP A N 1
ATOM 650 C CA . ASP A 1 85 ? -6.940 -2.225 2.842 1.00 96.06 85 ASP A CA 1
ATOM 651 C C . ASP A 1 85 ? -6.578 -2.396 4.322 1.00 96.06 85 ASP A C 1
ATOM 653 O O . ASP A 1 85 ? -7.469 -2.438 5.167 1.00 96.06 85 ASP A O 1
ATOM 657 N N . ASP A 1 86 ? -5.287 -2.372 4.667 1.00 95.00 86 ASP A N 1
ATOM 658 C CA . ASP A 1 86 ? -4.833 -2.354 6.063 1.00 95.00 86 ASP A CA 1
ATOM 659 C C . ASP A 1 86 ? -5.320 -1.101 6.804 1.00 95.00 86 ASP A C 1
ATOM 661 O O . ASP A 1 86 ? -5.736 -1.166 7.965 1.00 95.00 86 ASP A O 1
ATOM 665 N N . VAL A 1 87 ? -5.290 0.053 6.129 1.00 95.00 87 VAL A N 1
ATOM 666 C CA . VAL A 1 87 ? -5.780 1.320 6.686 1.00 95.00 87 VAL A CA 1
ATOM 667 C C . VAL A 1 87 ? -7.298 1.266 6.852 1.00 95.00 87 VAL A C 1
ATOM 669 O O . VAL A 1 87 ? -7.805 1.647 7.906 1.00 95.00 87 VAL A O 1
ATOM 672 N N . LEU A 1 88 ? -8.025 0.741 5.860 1.00 94.38 88 LEU A N 1
ATOM 673 C CA . LEU A 1 88 ? -9.474 0.546 5.937 1.00 94.38 88 LEU A CA 1
ATOM 674 C C . LEU A 1 88 ? -9.850 -0.396 7.084 1.00 94.38 88 LEU A C 1
ATOM 676 O O . LEU A 1 88 ? -10.743 -0.072 7.864 1.00 94.38 88 LEU A O 1
ATOM 680 N N . ALA A 1 89 ? -9.139 -1.512 7.249 1.00 92.69 89 ALA A N 1
ATOM 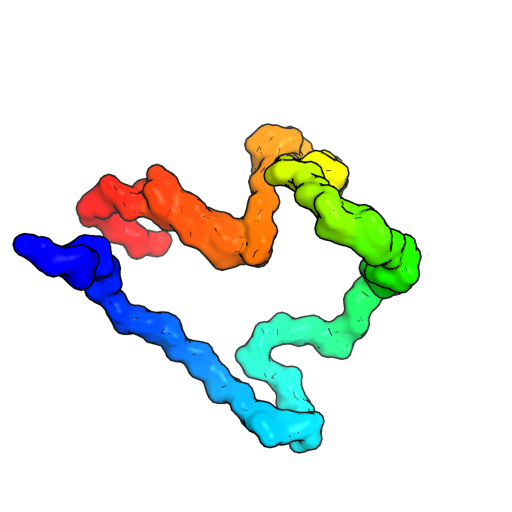681 C CA . ALA A 1 89 ? -9.363 -2.459 8.335 1.00 92.69 89 ALA A CA 1
ATOM 682 C C . ALA A 1 89 ? -9.114 -1.825 9.714 1.00 92.69 89 ALA A C 1
ATOM 684 O O . ALA A 1 89 ? -9.886 -2.048 10.652 1.00 92.69 89 ALA A O 1
ATOM 685 N N . LEU A 1 90 ? -8.064 -1.008 9.854 1.00 93.50 90 LEU A N 1
ATOM 686 C CA . LEU A 1 90 ? -7.796 -0.279 11.094 1.00 93.50 90 LEU A CA 1
ATOM 687 C C . LEU A 1 90 ? -8.901 0.741 11.397 1.00 93.50 90 LEU A C 1
ATOM 689 O O . 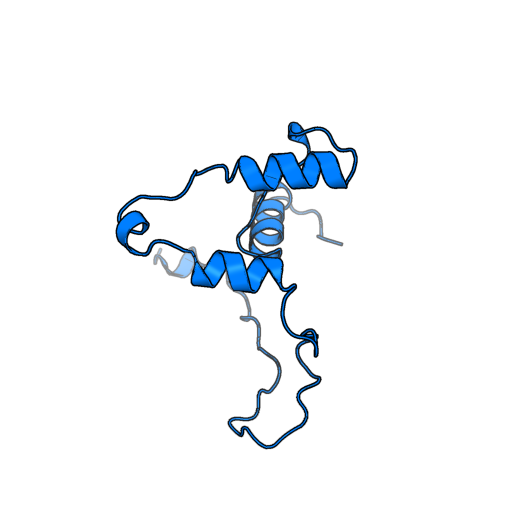LEU A 1 90 ? -9.409 0.761 12.518 1.00 93.50 90 LEU A O 1
ATOM 693 N N . CYS A 1 91 ? -9.305 1.537 10.404 1.00 92.81 91 CYS A N 1
ATOM 694 C CA . CYS A 1 91 ? -10.424 2.471 10.520 1.00 92.81 91 CYS A CA 1
ATOM 695 C C . CYS A 1 91 ? -11.714 1.745 10.917 1.00 92.81 91 CYS A C 1
ATOM 697 O O . CYS A 1 91 ? -12.409 2.204 11.823 1.00 92.81 91 CYS A O 1
ATOM 699 N N . PHE A 1 92 ? -11.989 0.584 10.305 1.00 90.75 92 PHE A N 1
ATOM 700 C CA . PHE A 1 92 ? -13.155 -0.237 10.620 1.00 90.75 92 PHE A CA 1
ATOM 701 C C . PHE A 1 92 ? -13.192 -0.592 12.113 1.00 90.75 92 PHE A C 1
ATOM 703 O O . PHE A 1 92 ? -14.166 -0.327 12.814 1.00 90.75 92 PHE A O 1
ATOM 710 N N . ARG A 1 93 ? -12.075 -1.110 12.636 1.00 88.50 93 ARG A N 1
ATOM 711 C CA . ARG A 1 93 ? -11.961 -1.499 14.050 1.00 88.50 93 ARG A CA 1
ATOM 712 C C . ARG A 1 93 ? -11.968 -0.321 15.022 1.00 88.50 93 ARG A C 1
ATOM 714 O O . ARG A 1 93 ? -12.437 -0.482 16.143 1.00 88.50 93 ARG A O 1
ATOM 721 N N . ALA A 1 94 ? -11.434 0.832 14.625 1.00 91.94 94 ALA A N 1
ATOM 722 C CA . ALA A 1 94 ? -11.336 2.000 15.496 1.00 91.94 94 ALA A CA 1
ATOM 723 C C . ALA A 1 94 ? -12.671 2.745 15.647 1.00 91.94 94 ALA A C 1
ATOM 725 O O . ALA A 1 94 ? -12.981 3.223 16.737 1.00 91.94 94 ALA A O 1
ATOM 726 N N . PHE A 1 95 ? -13.453 2.849 14.568 1.00 90.38 95 PHE A N 1
ATOM 727 C CA . PHE A 1 95 ? -14.616 3.740 14.524 1.00 90.38 95 PHE A CA 1
ATOM 728 C C . PHE A 1 95 ? -15.964 3.021 14.431 1.00 90.38 95 PHE A C 1
ATOM 730 O O . PHE A 1 95 ? -16.975 3.585 14.845 1.00 90.38 95 PHE A O 1
ATOM 737 N N . PHE A 1 96 ? -16.007 1.780 13.943 1.00 88.31 96 PHE A N 1
ATOM 738 C CA . PHE A 1 96 ? -17.262 1.090 13.631 1.00 88.31 96 PHE A CA 1
ATOM 739 C C . PHE A 1 96 ? -17.548 -0.036 14.628 1.00 88.31 96 PHE A C 1
ATOM 741 O O . PHE A 1 96 ? -17.737 -1.194 14.271 1.00 88.31 96 PHE A O 1
ATOM 748 N N . ASN A 1 97 ? -17.582 0.337 15.909 1.00 82.56 97 ASN A N 1
ATOM 749 C CA . ASN A 1 97 ? -17.934 -0.538 17.030 1.00 82.56 97 ASN A CA 1
ATOM 750 C C . ASN A 1 97 ? -19.231 -0.064 17.717 1.00 82.56 97 ASN A C 1
ATOM 752 O O . ASN A 1 97 ? -19.269 0.158 18.927 1.00 82.56 97 ASN A O 1
ATOM 756 N N . SER A 1 98 ? -20.276 0.193 16.928 1.00 86.31 98 SER A N 1
ATOM 757 C CA . SER A 1 98 ? -21.593 0.625 17.416 1.00 86.31 98 SER A CA 1
ATOM 758 C C . SER A 1 98 ? -22.707 0.087 16.521 1.00 86.31 98 SER A C 1
ATOM 760 O O . SER A 1 98 ? -22.433 -0.350 15.408 1.00 86.31 98 SER A O 1
ATOM 762 N N . ASP A 1 99 ? -23.959 0.213 16.960 1.00 86.81 99 ASP A N 1
ATOM 763 C CA . ASP A 1 99 ? -25.136 -0.211 16.185 1.00 86.81 99 ASP A CA 1
ATOM 764 C C . ASP A 1 99 ? -25.470 0.714 14.999 1.00 86.81 99 ASP A C 1
ATOM 766 O O . ASP A 1 99 ? -26.438 0.485 14.272 1.00 86.81 99 ASP A O 1
ATOM 770 N N . LYS A 1 100 ? -24.709 1.800 14.801 1.00 89.62 100 LYS A N 1
ATOM 771 C CA . LYS A 1 100 ? -24.913 2.697 13.660 1.00 89.62 100 LYS A CA 1
ATOM 772 C C . LYS A 1 100 ? -24.437 2.023 12.368 1.00 89.62 100 LYS A C 1
ATOM 774 O O . LYS A 1 100 ? -23.342 1.461 12.360 1.00 89.62 100 LYS A O 1
ATOM 779 N N . PRO A 1 101 ? -25.204 2.122 11.267 1.00 85.38 101 PRO A N 1
ATOM 780 C CA . PRO A 1 101 ? -24.785 1.567 9.988 1.00 85.38 101 PRO A CA 1
ATOM 781 C C . PRO A 1 101 ? -23.535 2.278 9.452 1.00 85.38 101 PRO A C 1
ATOM 783 O O . PRO A 1 101 ? -23.359 3.483 9.646 1.00 85.38 101 PRO A O 1
ATOM 786 N N . VAL A 1 102 ? -22.696 1.521 8.744 1.00 86.56 102 VAL A N 1
ATOM 787 C CA . VAL A 1 102 ? -21.615 2.053 7.902 1.00 86.56 102 VAL A CA 1
ATOM 788 C C . VAL A 1 102 ? -22.231 2.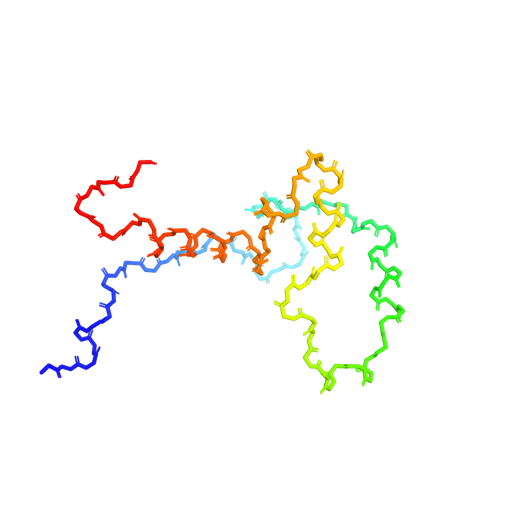439 6.556 1.00 86.56 102 VAL A C 1
ATOM 790 O O . VAL A 1 102 ? -22.909 1.605 5.957 1.00 86.56 102 VAL A O 1
ATOM 793 N N . ILE A 1 103 ? -22.051 3.690 6.119 1.00 84.69 103 ILE A N 1
ATOM 794 C CA . ILE A 1 103 ? -22.591 4.242 4.858 1.00 84.69 103 ILE A CA 1
ATOM 795 C C . ILE A 1 103 ? -21.435 4.551 3.915 1.00 84.69 103 ILE A C 1
ATOM 797 O O . ILE A 1 103 ? -20.435 5.119 4.413 1.00 84.69 103 ILE A O 1
#

Foldseek 3Di:
DDPVVVDDDDDDDDDDDDDPDDPDDDDRPPDDPDDPDPVVVVCVVPDDVVCVVDDDDPQVQVVLVVVCVVVVHDSVVGGDDPDVVRVVVVCCVPPVPDPDDDD

Radius of gyration: 19.89 Å; chains: 1; bounding box: 47×43×48 Å

pLDDT: mean 92.55, std 5.3, range [66.38, 98.56]

Secondary structure (DSSP, 8-state):
--GGGGS---PPP-PPP--S-SSS---SS---SSPPPHHHHHHHHT--GGGTTSPPPTT-HHHHHHHHHHHT--GGG----SSHHHHHHHHHHHH--SSSPP-